Protein AF-X0VBT4-F1 (afdb_monomer_lite)

pLDDT: mean 88.33, std 15.09, range [43.03, 98.25]

Structure (mmCIF, N/CA/C/O backbone):
data_AF-X0VBT4-F1
#
_entry.id   AF-X0VBT4-F1
#
loop_
_atom_site.group_PDB
_atom_site.id
_atom_site.type_symbol
_atom_site.label_atom_id
_atom_site.label_alt_id
_atom_site.label_comp_id
_atom_site.label_asym_id
_atom_site.label_entity_id
_atom_site.label_seq_id
_atom_site.pdbx_PDB_ins_code
_atom_site.Cartn_x
_atom_site.Cartn_y
_atom_site.Cartn_z
_atom_site.occupancy
_atom_site.B_iso_or_equiv
_atom_site.auth_seq_id
_atom_site.auth_comp_id
_atom_site.auth_asym_id
_atom_site.auth_atom_id
_atom_site.pdbx_PDB_model_num
ATOM 1 N N . GLU A 1 1 ? 2.334 -8.407 11.017 1.00 82.62 1 GLU A N 1
ATOM 2 C CA . GLU A 1 1 ? 2.009 -7.757 9.732 1.00 82.62 1 GLU A CA 1
ATOM 3 C C . GLU A 1 1 ? 0.563 -8.089 9.386 1.00 82.62 1 GLU A C 1
ATOM 5 O O . GLU A 1 1 ? 0.174 -9.217 9.658 1.00 82.62 1 GLU A O 1
ATOM 10 N N . TYR A 1 2 ? -0.240 -7.137 8.898 1.00 93.56 2 TYR A N 1
ATOM 11 C CA . TYR A 1 2 ? -1.682 -7.360 8.673 1.00 93.56 2 TYR A CA 1
ATOM 12 C C . TYR A 1 2 ? -2.107 -7.327 7.204 1.00 93.56 2 TYR A C 1
ATOM 14 O O . TYR A 1 2 ? -3.207 -7.766 6.883 1.00 93.56 2 TYR A O 1
ATOM 22 N N . LEU A 1 3 ? -1.269 -6.790 6.316 1.00 96.00 3 LEU A N 1
ATOM 23 C CA . LEU A 1 3 ? -1.549 -6.730 4.889 1.00 96.00 3 LEU A CA 1
ATOM 24 C C . LEU A 1 3 ? -0.689 -7.768 4.177 1.00 96.00 3 LEU A C 1
ATOM 26 O O . LEU A 1 3 ? 0.505 -7.851 4.408 1.00 96.00 3 LEU A O 1
ATOM 30 N N . ALA A 1 4 ? -1.310 -8.585 3.341 1.00 94.00 4 ALA A N 1
ATOM 31 C CA . ALA A 1 4 ? -0.637 -9.558 2.494 1.00 94.00 4 ALA A CA 1
ATOM 32 C C . ALA A 1 4 ? -1.629 -9.926 1.393 1.00 94.00 4 ALA A C 1
ATOM 34 O O . ALA A 1 4 ? -2.340 -10.931 1.489 1.00 94.00 4 ALA A O 1
ATOM 35 N N . ARG A 1 5 ? -1.731 -9.075 0.364 1.00 94.38 5 ARG A N 1
ATOM 36 C CA . ARG A 1 5 ? -2.802 -9.165 -0.647 1.00 94.38 5 ARG A CA 1
ATOM 37 C C . ARG A 1 5 ? -2.823 -10.518 -1.365 1.00 94.38 5 ARG A C 1
ATOM 39 O O . ARG A 1 5 ? -3.897 -11.034 -1.666 1.00 94.38 5 ARG A O 1
ATOM 46 N N . ASN A 1 6 ? -1.652 -11.126 -1.572 1.00 93.44 6 ASN A N 1
ATOM 47 C CA . ASN A 1 6 ? -1.496 -12.467 -2.150 1.00 93.44 6 ASN A CA 1
ATOM 48 C C . ASN A 1 6 ? -2.089 -13.588 -1.279 1.00 93.44 6 ASN A C 1
ATOM 50 O O . ASN A 1 6 ? -2.426 -14.641 -1.807 1.00 93.44 6 ASN A O 1
ATOM 54 N N . LEU A 1 7 ? -2.216 -13.368 0.032 1.00 93.38 7 LEU A N 1
ATOM 55 C CA . LEU A 1 7 ? -2.799 -14.307 0.995 1.00 93.38 7 LEU A CA 1
ATOM 56 C C . LEU A 1 7 ? -4.247 -13.939 1.362 1.00 93.38 7 LEU A C 1
ATOM 58 O O . LEU A 1 7 ? -4.801 -14.488 2.308 1.00 93.38 7 LEU A O 1
ATOM 62 N N . GLY A 1 8 ? -4.857 -12.989 0.644 1.00 93.75 8 GLY A N 1
ATOM 63 C CA . GLY A 1 8 ? -6.222 -12.526 0.903 1.00 93.75 8 GLY A CA 1
ATOM 64 C C . GLY A 1 8 ? -6.347 -11.510 2.041 1.00 93.75 8 GLY A C 1
ATOM 65 O O . GLY A 1 8 ? -7.445 -11.029 2.299 1.00 93.75 8 GLY A O 1
ATOM 66 N N . ASN A 1 9 ? -5.246 -11.118 2.685 1.00 95.00 9 ASN A N 1
ATOM 67 C CA . ASN A 1 9 ? -5.264 -10.083 3.714 1.00 95.00 9 ASN A CA 1
ATOM 68 C C . ASN A 1 9 ? -5.217 -8.704 3.052 1.00 95.00 9 ASN A C 1
ATOM 70 O O . ASN A 1 9 ? -4.165 -8.281 2.566 1.00 95.00 9 ASN A O 1
ATOM 74 N N . ARG A 1 10 ? -6.367 -8.025 3.012 1.00 96.50 10 ARG A N 1
ATOM 75 C CA . ARG A 1 10 ? -6.565 -6.748 2.313 1.00 96.50 10 ARG A CA 1
ATOM 76 C C . ARG A 1 10 ? -7.155 -5.681 3.232 1.00 96.50 10 ARG A C 1
ATOM 78 O O . ARG A 1 10 ? -7.763 -6.017 4.250 1.00 96.50 10 ARG A O 1
ATOM 85 N N . PHE A 1 11 ? -7.003 -4.403 2.883 1.00 96.81 11 PHE A N 1
ATOM 86 C CA . PHE A 1 11 ? -7.503 -3.304 3.715 1.00 96.81 11 PHE A CA 1
ATOM 87 C C . PHE A 1 11 ? -9.012 -3.383 3.956 1.00 96.81 11 PHE A C 1
ATOM 89 O O . PHE A 1 11 ? -9.450 -3.144 5.079 1.00 96.81 11 PHE A O 1
ATOM 96 N N . GLU A 1 12 ? -9.789 -3.768 2.943 1.00 96.56 12 GLU A N 1
ATOM 97 C CA . GLU A 1 12 ? -11.248 -3.897 3.014 1.00 96.56 12 GLU A CA 1
ATOM 98 C C . GLU A 1 12 ? -11.731 -4.960 4.004 1.00 96.56 12 GLU A C 1
ATOM 100 O O . GLU A 1 12 ? -12.870 -4.899 4.454 1.00 96.56 12 GLU A O 1
ATOM 105 N N . ILE A 1 13 ? -10.862 -5.900 4.380 1.00 96.50 13 ILE A N 1
ATOM 106 C CA . ILE A 1 13 ? -11.149 -6.919 5.394 1.00 96.50 13 ILE A CA 1
ATOM 107 C C . ILE A 1 13 ? -10.616 -6.467 6.756 1.00 96.50 13 ILE A C 1
ATOM 109 O O . ILE A 1 13 ? -11.313 -6.559 7.761 1.00 96.50 13 ILE A O 1
ATOM 113 N N . GLN A 1 14 ? -9.379 -5.967 6.797 1.00 96.94 14 GLN A N 1
ATOM 114 C CA . GLN A 1 14 ? -8.654 -5.720 8.046 1.00 96.94 14 GLN A CA 1
ATOM 115 C C . GLN A 1 14 ? -9.089 -4.421 8.739 1.00 96.94 14 GLN A C 1
ATOM 117 O O . GLN A 1 14 ? -9.322 -4.405 9.946 1.00 96.94 14 GLN A O 1
ATOM 122 N N . LEU A 1 15 ? -9.219 -3.318 7.991 1.00 96.38 15 LEU A N 1
ATOM 123 C CA . LEU A 1 15 ? -9.464 -2.001 8.587 1.00 96.38 15 LEU A CA 1
ATOM 124 C C . LEU A 1 15 ? -10.838 -1.861 9.268 1.00 96.38 15 LEU A C 1
ATOM 126 O O . LEU A 1 15 ? -10.880 -1.226 10.324 1.00 96.38 15 LEU A O 1
ATOM 130 N N . PRO A 1 16 ? -11.945 -2.434 8.749 1.00 96.25 16 PRO A N 1
ATOM 131 C CA . PRO A 1 16 ? -13.222 -2.412 9.462 1.00 96.25 16 PRO A CA 1
ATOM 132 C C . PRO A 1 16 ? -13.151 -3.116 10.823 1.00 96.25 16 PRO A C 1
ATOM 134 O O . PRO A 1 16 ? -13.613 -2.558 11.814 1.00 96.25 16 PRO A O 1
ATOM 137 N N . ILE A 1 17 ? -12.490 -4.279 10.886 1.00 96.88 17 ILE A N 1
ATOM 138 C CA . ILE A 1 17 ? -12.288 -5.034 12.133 1.00 96.88 17 ILE A CA 1
ATOM 139 C C . ILE A 1 17 ? -11.447 -4.212 13.111 1.00 96.88 17 ILE A C 1
ATOM 141 O O . ILE A 1 17 ? -11.812 -4.042 14.270 1.00 96.88 17 ILE A O 1
ATOM 145 N N . PHE A 1 18 ? -10.335 -3.635 12.646 1.00 96.31 18 PHE A N 1
ATOM 146 C CA . PHE A 1 18 ? -9.475 -2.809 13.496 1.00 96.31 18 PHE A CA 1
ATOM 147 C C . PHE A 1 18 ? -10.206 -1.599 14.063 1.00 96.31 18 PHE A C 1
ATOM 149 O O . PHE A 1 18 ? -9.991 -1.235 15.215 1.00 96.31 18 PHE A O 1
ATOM 156 N N . ARG A 1 19 ? -11.098 -0.986 13.284 1.00 94.69 19 ARG A N 1
ATOM 157 C CA . ARG A 1 19 ? -11.945 0.098 13.773 1.00 94.69 19 ARG A CA 1
ATOM 158 C C . ARG A 1 19 ? -12.901 -0.372 14.864 1.00 94.69 19 ARG A C 1
ATOM 160 O O . ARG A 1 19 ? -12.982 0.296 15.893 1.00 94.69 19 ARG A O 1
ATOM 167 N N . GLU A 1 20 ? -13.630 -1.459 14.626 1.00 96.06 20 GLU A N 1
ATOM 168 C CA . GLU A 1 20 ? -14.600 -2.014 15.579 1.00 96.06 20 GLU A CA 1
ATOM 169 C C . GLU A 1 20 ? -13.928 -2.335 16.921 1.00 96.06 20 GLU A C 1
ATOM 171 O O . GLU A 1 20 ? -14.389 -1.904 17.980 1.00 96.06 20 GLU A O 1
ATOM 176 N N . GLU A 1 21 ? -12.752 -2.956 16.851 1.00 97.50 21 GLU A N 1
ATOM 177 C CA . GLU A 1 21 ? -11.948 -3.351 18.010 1.00 97.50 21 GLU A CA 1
ATOM 178 C C . GLU A 1 21 ? -11.073 -2.218 18.577 1.00 97.50 21 GLU A C 1
ATOM 180 O O . GLU A 1 21 ? -10.359 -2.405 19.561 1.00 97.50 21 GLU A O 1
ATOM 185 N N . ARG A 1 22 ? -11.115 -1.017 17.980 1.00 96.12 22 ARG A N 1
ATOM 186 C CA . ARG A 1 22 ? -10.287 0.149 18.352 1.00 96.12 22 ARG A CA 1
ATOM 187 C C . ARG A 1 22 ? -8.778 -0.146 18.371 1.00 96.12 22 ARG A C 1
ATOM 189 O O . ARG A 1 22 ? -8.037 0.367 19.210 1.00 96.12 22 ARG A O 1
ATOM 196 N N . VAL A 1 23 ? -8.314 -0.947 17.419 1.00 96.56 23 VAL A N 1
ATOM 197 C CA . VAL A 1 23 ? -6.910 -1.323 17.238 1.00 96.56 23 VAL A CA 1
ATOM 198 C C . VAL A 1 23 ? -6.244 -0.399 16.221 1.00 96.56 23 VAL A C 1
ATOM 200 O O . VAL A 1 23 ? -6.690 -0.255 15.086 1.00 96.56 23 VAL A O 1
ATOM 203 N N . GLY A 1 24 ? -5.130 0.216 16.618 1.00 94.19 24 GLY A N 1
ATOM 204 C CA . GLY A 1 24 ? -4.245 0.918 15.691 1.00 94.19 24 GLY A CA 1
ATOM 205 C C . GLY A 1 24 ? -3.307 -0.055 14.978 1.00 94.19 24 GLY A C 1
ATOM 206 O O . GLY A 1 24 ? -2.756 -0.959 15.603 1.00 94.19 24 GLY A O 1
ATOM 207 N N . ALA A 1 25 ? -3.075 0.159 13.683 1.00 94.00 25 ALA A N 1
ATOM 208 C CA . ALA A 1 25 ? -2.108 -0.607 12.905 1.00 94.00 25 ALA A CA 1
ATOM 209 C C . ALA A 1 25 ? -1.222 0.329 12.074 1.00 94.00 25 ALA A C 1
ATOM 211 O O . ALA A 1 25 ? -1.710 1.266 11.445 1.00 94.00 25 ALA A O 1
ATOM 212 N N . ILE A 1 26 ? 0.083 0.060 12.050 1.00 93.69 26 ILE A N 1
ATOM 213 C CA . ILE A 1 26 ? 1.049 0.782 11.214 1.00 93.69 26 ILE A CA 1
ATOM 214 C C . ILE A 1 26 ? 1.304 -0.058 9.965 1.00 93.69 26 ILE A C 1
ATOM 216 O O . ILE A 1 26 ? 1.661 -1.232 10.070 1.00 93.69 26 ILE A O 1
ATOM 220 N N . ASN A 1 27 ? 1.086 0.528 8.785 1.00 93.12 27 ASN A N 1
ATOM 221 C CA . ASN A 1 27 ? 1.438 -0.118 7.524 1.00 93.12 27 ASN A CA 1
ATOM 222 C C . ASN A 1 27 ? 2.942 0.034 7.262 1.00 93.12 27 ASN A C 1
ATOM 224 O O . ASN A 1 27 ? 3.484 1.132 7.400 1.00 93.12 27 ASN A O 1
ATOM 228 N N . TRP A 1 28 ? 3.611 -1.060 6.901 1.00 91.19 28 TRP A N 1
ATOM 229 C CA . TRP A 1 28 ? 5.019 -1.031 6.522 1.00 91.19 28 TRP A CA 1
ATOM 230 C C . TRP A 1 28 ? 5.153 -0.975 5.001 1.00 91.19 28 TRP A C 1
ATOM 232 O O . TRP A 1 28 ? 5.311 -1.988 4.331 1.00 91.19 28 TRP A O 1
ATOM 242 N N . GLY A 1 29 ? 5.066 0.241 4.479 1.00 93.12 29 GLY A N 1
ATOM 243 C CA . GLY A 1 29 ? 4.976 0.523 3.053 1.00 93.12 29 GLY A CA 1
ATOM 244 C C . GLY A 1 29 ? 4.013 1.682 2.830 1.00 93.12 2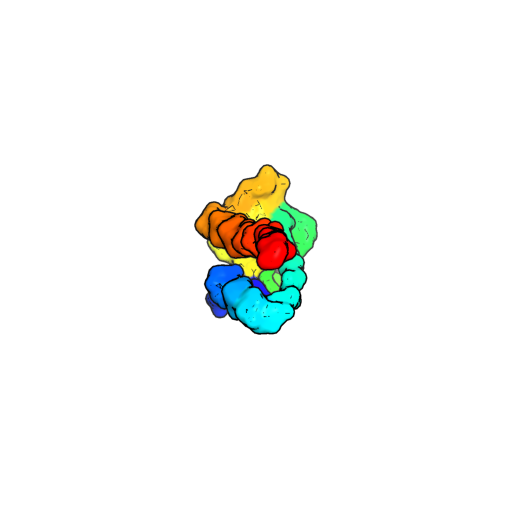9 GLY A C 1
ATOM 245 O O . GLY A 1 29 ? 3.189 1.999 3.687 1.00 93.12 29 GLY A O 1
ATOM 246 N N . LEU A 1 30 ? 4.162 2.376 1.707 1.00 95.88 30 LEU A N 1
ATOM 247 C CA . LEU A 1 30 ? 3.211 3.408 1.282 1.00 95.88 30 LEU A CA 1
ATOM 248 C C . LEU A 1 30 ? 3.431 3.749 -0.184 1.00 95.88 30 LEU A C 1
ATOM 250 O O . LEU A 1 30 ? 2.486 3.721 -0.965 1.00 95.88 30 LEU A O 1
ATOM 254 N N . VAL A 1 31 ? 4.676 4.056 -0.546 1.00 97.69 31 VAL A N 1
ATOM 255 C CA . VAL A 1 31 ? 5.076 4.482 -1.888 1.00 97.69 31 VAL A CA 1
ATOM 256 C C . VAL A 1 31 ? 6.119 3.511 -2.419 1.00 97.69 31 VAL A C 1
ATOM 258 O O . VAL A 1 31 ? 7.151 3.314 -1.777 1.00 97.69 31 VAL A O 1
ATOM 261 N N . SER A 1 32 ? 5.880 2.965 -3.610 1.00 97.44 32 SER A N 1
ATOM 262 C CA . SER A 1 32 ? 6.845 2.118 -4.306 1.00 97.44 32 SER A CA 1
ATOM 263 C C . SER A 1 32 ? 8.163 2.858 -4.510 1.00 97.44 32 SER A C 1
ATOM 265 O O . SER A 1 32 ? 8.210 3.948 -5.088 1.00 97.44 32 SER A O 1
ATOM 267 N N . GLY A 1 33 ? 9.247 2.252 -4.035 1.00 94.25 33 GLY A N 1
ATOM 268 C CA . GLY A 1 33 ? 10.576 2.840 -4.054 1.00 94.25 33 GLY A CA 1
ATOM 269 C C . GLY A 1 33 ? 11.568 2.017 -3.243 1.00 94.25 33 GLY A C 1
ATOM 270 O O . GLY A 1 33 ? 11.475 0.800 -3.184 1.00 94.25 33 GLY A O 1
ATOM 271 N N . LYS A 1 34 ? 12.512 2.694 -2.582 1.00 90.69 34 LYS A N 1
ATOM 272 C CA . LYS A 1 34 ? 13.740 2.099 -2.018 1.00 90.69 34 LYS A CA 1
ATOM 273 C C . LYS A 1 34 ? 13.543 0.894 -1.088 1.00 90.69 34 LYS A C 1
ATOM 275 O O . LYS A 1 34 ? 14.434 0.056 -1.023 1.00 90.69 34 LYS A O 1
ATOM 280 N N . THR A 1 35 ? 12.438 0.821 -0.348 1.00 90.56 35 THR A N 1
ATOM 281 C CA . THR A 1 35 ? 12.148 -0.297 0.569 1.00 90.56 35 THR A CA 1
ATOM 282 C C . THR A 1 35 ? 11.639 -1.541 -0.149 1.00 90.56 35 THR A C 1
ATOM 284 O O . THR A 1 35 ? 11.615 -2.607 0.457 1.00 90.56 35 THR A O 1
ATOM 287 N N . GLN A 1 36 ? 11.270 -1.419 -1.430 1.00 93.69 36 GLN A N 1
ATOM 288 C CA . GLN A 1 36 ? 10.830 -2.512 -2.297 1.00 93.69 36 GLN A CA 1
ATOM 289 C C . GLN A 1 36 ? 9.665 -3.313 -1.681 1.00 93.69 36 GLN A C 1
ATOM 291 O O . GLN A 1 36 ? 9.564 -4.527 -1.832 1.00 93.69 36 GLN A O 1
ATOM 296 N N . THR A 1 37 ? 8.756 -2.621 -0.996 1.00 95.00 37 THR A N 1
ATOM 297 C CA . THR A 1 37 ? 7.627 -3.198 -0.252 1.00 95.00 37 THR A CA 1
ATOM 298 C C . THR A 1 37 ? 6.439 -3.581 -1.146 1.00 95.00 37 THR A C 1
ATOM 300 O O . THR A 1 37 ? 5.432 -4.096 -0.661 1.00 95.00 37 THR A O 1
ATOM 303 N N . ILE A 1 38 ? 6.560 -3.420 -2.469 1.00 96.25 38 ILE A N 1
ATOM 304 C CA . ILE A 1 38 ? 5.650 -4.025 -3.455 1.00 96.25 38 ILE A CA 1
ATOM 305 C C . ILE A 1 38 ? 5.821 -5.548 -3.555 1.00 96.25 38 ILE A C 1
ATOM 307 O O . ILE A 1 38 ? 4.885 -6.229 -3.975 1.00 96.25 38 ILE A O 1
ATOM 311 N N . TYR A 1 39 ? 6.990 -6.085 -3.184 1.00 95.06 39 TYR A N 1
ATOM 312 C CA . TYR A 1 39 ? 7.318 -7.503 -3.324 1.00 95.06 39 TYR A CA 1
ATOM 313 C C . TYR A 1 39 ? 6.979 -8.300 -2.051 1.00 95.06 39 TYR A C 1
ATOM 315 O O . TYR A 1 39 ? 7.173 -7.801 -0.941 1.00 95.06 39 TYR A O 1
ATOM 323 N N . PRO A 1 40 ? 6.487 -9.545 -2.182 1.00 92.44 40 PRO A N 1
ATOM 324 C CA . PRO A 1 40 ? 6.209 -10.404 -1.035 1.00 92.44 40 PRO A CA 1
ATOM 325 C C . PRO A 1 40 ? 7.491 -10.975 -0.422 1.00 92.44 40 PRO A C 1
ATOM 327 O O . PRO A 1 40 ? 8.487 -11.151 -1.114 1.00 92.44 40 PRO A O 1
ATOM 330 N N . TRP A 1 41 ? 7.458 -11.375 0.854 1.00 89.56 41 TRP A N 1
ATOM 331 C CA . TRP A 1 41 ? 8.653 -11.868 1.560 1.00 89.56 41 TRP A CA 1
ATOM 332 C C . TRP A 1 41 ? 9.346 -13.050 0.868 1.00 89.56 41 TRP A C 1
ATOM 334 O O . TRP A 1 41 ? 10.556 -13.216 0.965 1.00 89.56 41 TRP A O 1
ATOM 344 N N . TRP A 1 42 ? 8.591 -13.904 0.177 1.00 88.62 42 TRP A N 1
ATOM 345 C CA . TRP A 1 42 ? 9.176 -15.060 -0.496 1.00 88.62 42 TRP A CA 1
ATOM 346 C C . TRP A 1 42 ? 9.939 -14.701 -1.775 1.00 88.62 42 TRP A C 1
ATOM 348 O O . TRP A 1 42 ? 10.681 -15.540 -2.276 1.00 88.62 42 TRP A O 1
ATOM 358 N N . SER A 1 43 ? 9.809 -13.477 -2.304 1.00 89.06 43 SER A N 1
ATOM 359 C CA . SER A 1 43 ? 10.558 -13.070 -3.499 1.00 89.06 43 SER A CA 1
ATOM 360 C C . SER A 1 43 ? 12.062 -12.986 -3.256 1.00 89.06 43 SER A C 1
ATOM 362 O O . SER A 1 43 ? 12.821 -13.044 -4.214 1.00 89.06 43 SER A O 1
ATOM 364 N N . TRP A 1 44 ? 12.487 -12.842 -1.997 1.00 84.75 44 TRP A N 1
ATOM 365 C CA . TRP A 1 44 ? 13.896 -12.755 -1.611 1.00 84.75 44 TRP A CA 1
ATOM 366 C C . TRP A 1 44 ? 14.635 -14.100 -1.682 1.00 84.75 44 TRP A C 1
ATOM 368 O O . TRP A 1 44 ? 15.856 -14.110 -1.596 1.00 84.75 44 TRP A O 1
ATOM 378 N N . PHE A 1 45 ? 13.917 -15.221 -1.828 1.00 87.88 45 PHE A N 1
ATOM 379 C CA . PHE A 1 45 ? 14.509 -16.563 -1.954 1.00 87.88 45 PHE A CA 1
ATOM 380 C C . PHE A 1 45 ? 14.747 -17.001 -3.399 1.00 87.88 45 PHE A C 1
ATOM 382 O O . PHE A 1 45 ? 15.162 -18.132 -3.634 1.00 87.88 45 PHE A O 1
ATOM 389 N N . ASP A 1 46 ? 14.420 -16.150 -4.363 1.00 85.44 46 ASP A N 1
ATOM 390 C CA . ASP A 1 46 ? 14.541 -16.464 -5.776 1.00 85.44 46 ASP A CA 1
ATOM 391 C C . ASP A 1 46 ? 15.571 -15.514 -6.395 1.00 85.44 46 ASP A C 1
ATOM 393 O O . ASP A 1 46 ? 15.362 -14.298 -6.427 1.00 85.44 46 ASP A O 1
ATOM 397 N N . ASP A 1 47 ? 16.666 -16.097 -6.881 1.00 83.94 47 ASP A N 1
ATOM 398 C CA . ASP A 1 47 ? 17.877 -15.411 -7.343 1.00 83.94 47 ASP A CA 1
ATOM 399 C C . ASP A 1 47 ? 17.688 -14.617 -8.650 1.00 83.94 47 ASP A C 1
ATOM 401 O O . ASP A 1 47 ? 18.541 -13.808 -9.020 1.00 83.94 47 ASP A O 1
ATOM 405 N N . GLU A 1 48 ? 16.570 -14.807 -9.355 1.00 83.94 48 GLU A N 1
ATOM 406 C CA . GLU A 1 48 ? 16.300 -14.107 -10.613 1.00 83.94 48 GLU A CA 1
ATOM 407 C C . GLU A 1 48 ? 15.822 -12.654 -10.396 1.00 83.94 48 GLU A C 1
ATOM 409 O O . GLU A 1 48 ? 15.101 -12.354 -9.438 1.00 83.94 48 GLU A O 1
ATOM 414 N N . PRO A 1 49 ? 16.109 -11.712 -11.308 1.00 77.62 49 PRO A N 1
ATOM 415 C CA . PRO A 1 49 ? 15.486 -10.393 -11.283 1.00 77.62 49 PRO A CA 1
ATOM 416 C C . PRO A 1 49 ? 13.955 -10.490 -11.334 1.00 77.62 49 PRO A C 1
ATOM 418 O O . PRO A 1 49 ? 13.379 -11.157 -12.195 1.00 77.62 49 PRO A O 1
ATOM 421 N N . LYS A 1 50 ? 13.271 -9.807 -10.412 1.00 83.31 50 LYS A N 1
ATOM 422 C CA . LYS A 1 50 ? 11.808 -9.849 -10.314 1.00 83.31 50 LYS A CA 1
ATOM 423 C C . LYS A 1 50 ? 11.187 -8.696 -11.106 1.00 83.31 50 LYS A C 1
ATOM 425 O O . LYS A 1 50 ? 11.524 -7.543 -10.832 1.00 83.31 50 LYS A O 1
ATOM 430 N N . PRO A 1 51 ? 10.276 -8.964 -12.061 1.00 91.31 51 PRO A N 1
ATOM 431 C CA . PRO A 1 51 ? 9.447 -7.908 -12.625 1.00 91.31 51 PRO A CA 1
ATOM 432 C C . PRO A 1 51 ? 8.468 -7.388 -11.565 1.00 91.31 51 PRO A C 1
ATOM 434 O O . PRO A 1 51 ? 8.226 -8.047 -10.550 1.00 91.31 51 PRO A O 1
ATOM 437 N N . GLU A 1 52 ? 7.858 -6.233 -11.829 1.00 94.44 52 GLU A N 1
ATOM 438 C CA . GLU A 1 52 ? 6.809 -5.687 -10.967 1.00 94.44 52 GLU A CA 1
ATOM 439 C C . GLU A 1 52 ? 5.687 -6.727 -10.732 1.00 94.44 52 GLU A C 1
ATOM 441 O O . GLU A 1 52 ? 5.160 -7.297 -11.698 1.00 94.44 52 GLU A O 1
ATOM 446 N N . PRO A 1 53 ? 5.298 -7.006 -9.472 1.00 93.94 53 PRO A N 1
ATOM 447 C CA . PRO A 1 53 ? 4.253 -7.978 -9.180 1.00 93.94 53 PRO A CA 1
ATOM 448 C C . PRO A 1 53 ? 2.884 -7.524 -9.690 1.00 93.94 53 PRO A C 1
ATOM 450 O O . PRO A 1 53 ? 2.488 -6.376 -9.518 1.00 93.94 53 PRO A O 1
ATOM 453 N N . LYS A 1 54 ? 2.085 -8.466 -10.207 1.00 94.94 54 LYS A N 1
ATOM 454 C CA . LYS A 1 54 ? 0.677 -8.204 -10.578 1.00 94.94 54 LYS A CA 1
ATOM 455 C C . LYS A 1 54 ? -0.197 -7.792 -9.390 1.00 94.94 54 LYS A C 1
ATOM 457 O O . LYS A 1 54 ? -1.234 -7.170 -9.578 1.00 94.94 54 LYS A O 1
ATOM 462 N N . ILE A 1 55 ? 0.187 -8.211 -8.186 1.00 95.25 55 ILE A N 1
ATOM 463 C CA . ILE A 1 55 ? -0.465 -7.872 -6.924 1.00 95.25 55 ILE A CA 1
ATOM 464 C C . ILE A 1 55 ? 0.641 -7.385 -5.999 1.00 95.25 55 ILE A C 1
ATOM 466 O O . ILE A 1 55 ? 1.543 -8.160 -5.678 1.00 95.25 55 ILE A O 1
ATOM 470 N N . TRP A 1 56 ? 0.574 -6.117 -5.602 1.00 96.44 56 TRP A N 1
ATOM 471 C CA . TRP A 1 56 ? 1.530 -5.531 -4.672 1.00 96.44 56 TRP A CA 1
ATOM 472 C C . TRP A 1 56 ? 1.303 -6.008 -3.242 1.00 96.44 56 TRP A C 1
ATOM 474 O O . TRP A 1 56 ? 0.181 -6.309 -2.827 1.00 96.44 56 TRP A O 1
ATOM 484 N N . PHE A 1 57 ? 2.380 -6.028 -2.468 1.00 95.56 57 PHE A N 1
ATOM 485 C CA . PHE A 1 57 ? 2.358 -6.565 -1.122 1.00 95.56 57 PHE A CA 1
ATOM 486 C C . PHE A 1 57 ? 1.934 -5.531 -0.066 1.00 95.56 57 PHE A C 1
ATOM 488 O O . PHE A 1 57 ? 0.809 -5.641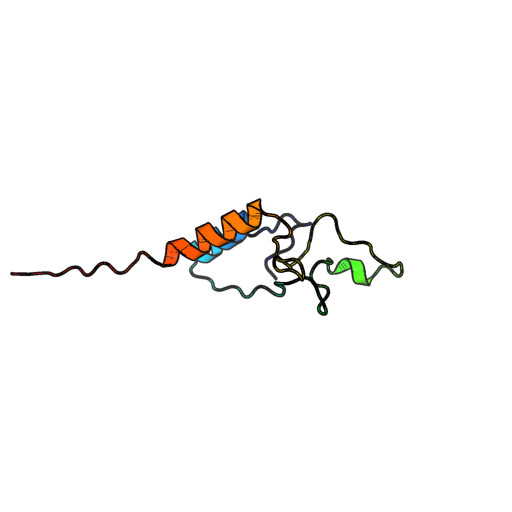 0.424 1.00 95.56 57 PHE A O 1
ATOM 495 N N . HIS A 1 58 ? 2.741 -4.492 0.198 1.00 95.69 58 HIS A N 1
ATOM 496 C CA . HIS A 1 58 ? 2.420 -3.420 1.162 1.00 95.69 58 HIS A CA 1
ATOM 497 C C . HIS A 1 58 ? 2.143 -2.056 0.568 1.00 95.69 58 HIS A C 1
ATOM 499 O O . HIS A 1 58 ? 1.196 -1.398 0.995 1.00 95.69 58 HIS A O 1
ATOM 505 N N . ASP A 1 59 ? 2.950 -1.624 -0.401 1.00 97.25 59 ASP A N 1
ATOM 506 C CA . ASP A 1 59 ? 2.815 -0.268 -0.932 1.00 97.25 59 ASP A CA 1
ATOM 507 C C . ASP A 1 59 ? 1.432 -0.044 -1.563 1.00 97.25 59 ASP A C 1
ATOM 509 O O . ASP A 1 59 ? 0.714 -0.982 -1.936 1.00 97.25 59 ASP A O 1
ATOM 513 N N . ILE A 1 60 ? 1.052 1.231 -1.640 1.00 97.25 60 ILE A N 1
ATOM 514 C CA . ILE A 1 60 ? -0.280 1.691 -2.054 1.00 97.25 60 ILE A CA 1
ATOM 515 C C . ILE A 1 60 ? -0.162 2.635 -3.256 1.00 97.25 60 ILE A C 1
ATOM 517 O O . ILE A 1 60 ? -0.993 2.616 -4.164 1.00 97.25 60 ILE A O 1
ATOM 521 N N . LEU A 1 61 ? 0.881 3.464 -3.268 1.00 98.12 61 LEU A N 1
ATOM 522 C CA . LEU A 1 61 ? 1.115 4.502 -4.259 1.00 98.12 61 LEU A CA 1
ATOM 523 C C . LEU A 1 61 ? 2.329 4.163 -5.121 1.00 98.12 61 LEU A C 1
ATOM 525 O O . LEU A 1 61 ? 3.345 3.660 -4.637 1.00 98.12 61 LEU A O 1
ATOM 529 N N . ARG A 1 62 ? 2.256 4.507 -6.401 1.00 98.06 62 ARG A N 1
ATOM 530 C CA . ARG A 1 62 ? 3.425 4.606 -7.272 1.00 98.06 62 ARG A CA 1
ATOM 531 C C . ARG A 1 62 ? 4.282 5.797 -6.862 1.00 98.06 62 ARG A C 1
ATOM 533 O O . ARG A 1 62 ? 3.840 6.694 -6.146 1.00 98.06 62 ARG A O 1
ATOM 540 N N . SER A 1 63 ? 5.517 5.823 -7.354 1.00 97.00 63 SER A N 1
ATOM 541 C CA . SER A 1 63 ? 6.476 6.896 -7.075 1.00 97.00 63 SER A CA 1
ATOM 542 C C . SER A 1 63 ? 6.004 8.284 -7.524 1.00 97.00 63 SER A C 1
ATOM 544 O O . SER A 1 63 ? 6.492 9.284 -7.009 1.00 97.00 63 SER A O 1
ATOM 546 N N . ASP A 1 64 ? 5.070 8.354 -8.474 1.00 97.44 64 ASP A N 1
ATOM 547 C CA . ASP A 1 64 ? 4.438 9.592 -8.945 1.00 97.44 64 ASP A CA 1
ATOM 548 C C . ASP A 1 64 ? 3.204 10.011 -8.118 1.00 97.44 64 ASP A C 1
ATOM 550 O O . ASP A 1 64 ? 2.580 11.031 -8.405 1.00 97.44 64 ASP A O 1
ATOM 554 N N . GLY A 1 65 ? 2.849 9.240 -7.086 1.00 97.12 65 GLY A N 1
ATOM 555 C CA . GLY A 1 65 ? 1.695 9.477 -6.222 1.00 97.12 65 GLY A CA 1
ATOM 556 C C . GLY A 1 65 ? 0.376 8.893 -6.734 1.00 97.12 65 GLY A C 1
ATOM 557 O O . GLY A 1 65 ? -0.627 8.980 -6.023 1.00 97.12 65 GLY A O 1
ATOM 558 N N . THR A 1 66 ? 0.342 8.281 -7.922 1.00 98.19 66 THR A N 1
ATOM 559 C CA . THR A 1 66 ? -0.8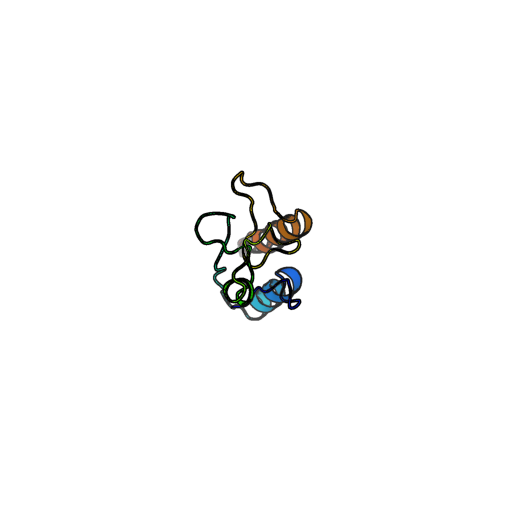57 7.579 -8.409 1.00 98.19 66 THR A CA 1
ATOM 560 C C . THR A 1 66 ? -1.102 6.302 -7.612 1.00 98.19 66 THR A C 1
ATOM 562 O O . THR A 1 66 ? -0.164 5.670 -7.125 1.00 98.19 66 THR A O 1
ATOM 565 N N . ALA A 1 67 ? -2.362 5.896 -7.456 1.00 98.25 67 ALA A N 1
ATOM 566 C CA . ALA A 1 67 ? -2.671 4.659 -6.750 1.00 98.25 67 ALA A CA 1
ATOM 567 C C . ALA A 1 67 ? -2.291 3.440 -7.600 1.00 98.25 67 ALA A C 1
ATOM 569 O O . ALA A 1 67 ? -2.556 3.401 -8.804 1.00 98.25 67 ALA A O 1
ATOM 570 N N . PHE A 1 68 ? -1.711 2.414 -6.973 1.00 97.75 68 PHE A N 1
ATOM 571 C CA . PHE A 1 68 ? -1.543 1.111 -7.618 1.00 97.75 68 PHE A CA 1
ATOM 572 C C . PHE A 1 68 ? -2.905 0.525 -8.017 1.00 97.75 68 PHE A C 1
ATOM 574 O O . PHE A 1 68 ? -3.093 0.153 -9.177 1.00 97.75 68 PHE A O 1
ATOM 581 N N . ASP A 1 69 ? -3.850 0.533 -7.070 1.00 97.44 69 ASP A N 1
ATOM 582 C CA . ASP A 1 69 ? -5.246 0.130 -7.239 1.00 97.44 69 ASP A CA 1
ATOM 583 C C . ASP A 1 69 ? -6.176 1.285 -6.828 1.00 97.44 69 ASP A C 1
ATOM 585 O O . ASP A 1 69 ? -6.286 1.656 -5.656 1.00 97.44 69 ASP A O 1
ATOM 589 N N . GLU A 1 70 ? -6.868 1.864 -7.809 1.00 97.94 70 GLU A N 1
ATOM 590 C CA . GLU A 1 70 ? -7.800 2.975 -7.592 1.00 97.94 70 GLU A CA 1
ATOM 591 C C . GLU A 1 70 ? -9.018 2.587 -6.740 1.00 97.94 70 GLU A C 1
ATOM 593 O O . GLU A 1 70 ? -9.601 3.433 -6.060 1.00 97.94 70 GLU A O 1
ATOM 598 N N . THR A 1 71 ? -9.443 1.323 -6.770 1.00 97.19 71 THR A N 1
ATOM 599 C CA . THR A 1 71 ? -10.567 0.839 -5.956 1.00 97.19 71 THR A CA 1
ATOM 600 C C . THR A 1 71 ? -10.176 0.768 -4.493 1.00 97.19 71 THR A C 1
ATOM 602 O O . THR A 1 71 ? -10.905 1.277 -3.639 1.00 97.19 71 THR A O 1
ATOM 605 N N . GLU A 1 72 ? -8.996 0.227 -4.213 1.00 97.06 72 GLU A N 1
ATOM 606 C CA . GLU A 1 72 ? -8.427 0.209 -2.869 1.00 97.06 72 GLU A CA 1
ATOM 607 C C . GLU A 1 72 ? -8.190 1.633 -2.341 1.00 97.06 72 GLU A C 1
ATOM 609 O O . GLU A 1 72 ? -8.569 1.952 -1.214 1.00 97.06 72 GLU A O 1
ATOM 614 N N . ALA A 1 73 ? -7.661 2.539 -3.172 1.00 97.25 73 ALA A N 1
ATOM 615 C CA . ALA A 1 73 ? -7.463 3.936 -2.790 1.00 97.25 73 ALA A CA 1
ATOM 616 C C . ALA A 1 73 ? -8.781 4.655 -2.455 1.00 97.25 73 ALA A C 1
ATOM 618 O O . ALA A 1 73 ? -8.836 5.429 -1.495 1.00 97.25 73 ALA A O 1
ATOM 619 N N . ARG A 1 74 ? -9.863 4.393 -3.204 1.00 97.56 74 ARG A N 1
ATOM 620 C CA . ARG A 1 74 ? -11.200 4.913 -2.869 1.00 97.56 74 ARG A CA 1
ATOM 621 C C . ARG A 1 74 ? -11.687 4.386 -1.521 1.00 97.56 74 ARG A C 1
ATOM 623 O O . ARG A 1 74 ? -12.172 5.184 -0.721 1.00 97.56 74 ARG A O 1
ATOM 630 N N . PHE A 1 75 ? -11.523 3.090 -1.254 1.00 97.56 75 PHE A N 1
ATOM 631 C CA . PHE A 1 75 ? -11.870 2.500 0.039 1.00 97.56 75 PHE A CA 1
ATOM 632 C C . PHE A 1 75 ? -11.091 3.158 1.187 1.00 97.56 75 PHE A C 1
ATOM 634 O O . PHE A 1 75 ? -11.698 3.603 2.159 1.00 97.56 75 PHE A O 1
ATOM 641 N N . LEU A 1 76 ? -9.769 3.302 1.047 1.00 96.44 76 LEU A N 1
ATOM 642 C CA . LEU A 1 76 ? -8.911 3.928 2.055 1.00 96.44 76 LEU A CA 1
ATOM 643 C C . LEU A 1 76 ? -9.316 5.377 2.350 1.00 96.44 76 LEU A C 1
ATOM 645 O O . LEU A 1 76 ? -9.388 5.770 3.513 1.00 96.44 76 LEU A O 1
ATOM 649 N N . ARG A 1 77 ? -9.634 6.173 1.322 1.00 95.94 77 ARG A N 1
ATOM 650 C CA . ARG A 1 77 ? -10.141 7.546 1.505 1.00 95.94 77 ARG A CA 1
ATOM 651 C C . ARG A 1 77 ? -11.477 7.559 2.239 1.00 95.94 77 ARG A C 1
ATOM 653 O O . ARG A 1 77 ? -11.651 8.342 3.165 1.00 95.94 77 ARG A O 1
ATOM 660 N N . HIS A 1 78 ? -12.402 6.686 1.843 1.00 96.12 78 HIS A N 1
ATOM 661 C CA . HIS A 1 78 ? -13.715 6.595 2.470 1.00 96.12 78 HIS A CA 1
ATOM 662 C C . HIS A 1 78 ? -13.586 6.240 3.951 1.00 96.12 78 HIS A C 1
ATOM 664 O O . HIS A 1 78 ? -13.983 7.042 4.797 1.00 96.12 78 HIS A O 1
ATOM 670 N N . ILE A 1 79 ? -12.936 5.117 4.268 1.00 94.62 79 ILE A N 1
ATOM 671 C CA . ILE A 1 79 ? -12.810 4.655 5.647 1.00 94.62 79 ILE A CA 1
ATOM 672 C C . ILE A 1 79 ? -12.058 5.695 6.489 1.00 94.62 79 ILE A C 1
ATOM 674 O O . ILE A 1 79 ? -12.534 6.077 7.546 1.00 94.62 79 ILE A O 1
ATOM 678 N N . THR A 1 80 ? -10.963 6.291 6.020 1.00 91.44 80 THR A N 1
ATOM 679 C CA . THR A 1 80 ? -10.240 7.298 6.826 1.00 91.44 80 THR A CA 1
ATOM 680 C C . THR A 1 80 ? -11.008 8.609 7.040 1.00 91.44 80 THR A C 1
ATOM 682 O O . THR A 1 80 ? -10.782 9.274 8.049 1.00 91.44 80 THR A O 1
ATOM 685 N N . SER A 1 81 ? -11.946 8.964 6.155 1.00 90.44 81 SER A N 1
ATOM 686 C CA . SER A 1 81 ? -12.747 10.192 6.273 1.00 90.44 81 SER A CA 1
ATOM 687 C C . SER A 1 81 ? -13.902 10.111 7.283 1.00 90.44 81 SER A C 1
ATOM 689 O O . SER A 1 81 ? -14.310 11.140 7.828 1.00 90.44 81 SER A O 1
ATOM 691 N N . GLU A 1 82 ? -14.407 8.913 7.590 1.00 74.62 82 GLU A N 1
ATOM 692 C CA . GLU A 1 82 ? -15.567 8.731 8.481 1.00 74.62 82 GLU A CA 1
ATOM 693 C C . GLU A 1 82 ? -15.281 9.093 9.945 1.00 74.62 82 GLU A C 1
ATOM 695 O O . GLU A 1 82 ? -16.190 9.430 10.696 1.00 74.62 82 GLU A O 1
AT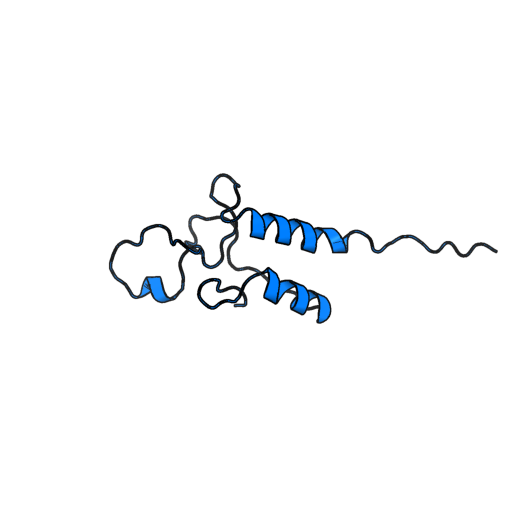OM 700 N N . SER A 1 83 ? -14.012 9.116 10.354 1.00 59.75 83 SER A N 1
ATOM 701 C CA . SER A 1 83 ? -13.612 9.519 11.708 1.00 59.75 83 SER A CA 1
ATOM 702 C C . SER A 1 83 ? -13.779 11.028 11.978 1.00 59.75 83 SER A C 1
ATOM 704 O O . SER A 1 83 ? -13.607 11.466 13.114 1.00 59.75 83 SER A O 1
ATOM 706 N N . SER A 1 84 ? -14.105 11.836 10.959 1.00 55.25 84 SER A N 1
ATOM 707 C CA . SER A 1 84 ? -14.130 13.310 11.035 1.00 55.25 84 SER A CA 1
ATOM 708 C C . SER A 1 84 ? -15.474 13.914 11.473 1.00 55.25 84 SER A C 1
ATOM 710 O O . SER A 1 84 ? -15.560 15.127 11.639 1.00 55.25 84 SER A O 1
ATOM 712 N N . THR A 1 85 ? -16.539 13.119 11.635 1.00 50.44 85 THR A N 1
ATOM 713 C CA . THR A 1 85 ? -17.919 13.618 11.858 1.00 50.44 85 THR A CA 1
ATOM 714 C C . THR A 1 85 ? -18.469 13.403 13.275 1.00 50.44 85 THR A C 1
ATOM 716 O O . THR A 1 85 ? -19.675 13.458 13.492 1.00 50.44 85 THR A O 1
ATOM 719 N N . GLY A 1 86 ? -17.600 13.224 14.275 1.00 52.72 86 GLY A N 1
ATOM 720 C CA . GLY A 1 86 ? -17.986 12.991 15.674 1.00 52.72 86 GLY A CA 1
ATOM 721 C C . GLY A 1 86 ? -17.661 14.130 16.648 1.00 52.72 86 GLY A C 1
ATOM 722 O O . GLY A 1 86 ? -17.004 13.876 17.654 1.00 52.72 86 GLY A O 1
ATOM 723 N N . HIS A 1 87 ? -18.078 15.372 16.374 1.00 47.50 87 HIS A N 1
ATOM 724 C CA . HIS A 1 87 ? -18.165 16.431 17.399 1.00 47.50 87 HIS A CA 1
ATOM 725 C C . HIS A 1 87 ? -19.155 17.539 16.989 1.00 47.50 87 HIS A C 1
ATOM 727 O O . HIS A 1 87 ? -18.773 18.663 16.677 1.00 47.50 87 HIS A O 1
ATOM 733 N N . SER A 1 88 ? -20.455 17.232 16.985 1.00 48.25 88 SER A N 1
ATOM 734 C CA . SER A 1 88 ? -21.490 18.264 17.102 1.00 48.25 88 SER A CA 1
ATOM 735 C C . SER A 1 88 ? -21.886 18.376 18.571 1.00 48.25 88 SER A C 1
ATOM 737 O O . SER A 1 88 ? -22.499 17.471 19.135 1.00 48.25 88 SER A O 1
ATOM 739 N N . SER A 1 89 ? -21.473 19.486 19.173 1.00 49.53 89 SER A N 1
ATOM 740 C CA . SER A 1 89 ? -21.837 19.967 20.501 1.00 49.53 89 SER A CA 1
ATOM 741 C C . SER A 1 89 ? -23.335 19.828 20.783 1.00 49.53 89 SER A C 1
ATOM 743 O O . SER A 1 89 ? -24.148 20.496 20.144 1.00 49.53 89 SER A O 1
ATOM 745 N N . GLY A 1 90 ? -23.690 19.021 21.782 1.00 43.03 90 GLY A N 1
ATOM 746 C CA . GLY A 1 90 ? -24.958 19.176 22.484 1.00 43.03 90 GLY A CA 1
ATOM 747 C C . GLY A 1 90 ? -24.871 20.422 23.357 1.00 43.03 90 GLY A C 1
ATOM 748 O O . GLY A 1 90 ? -24.279 20.388 24.432 1.00 43.03 90 GLY A O 1
ATOM 749 N N . SER A 1 91 ? -25.389 21.543 22.860 1.00 49.59 91 SER A N 1
ATOM 750 C CA . SER A 1 91 ? -25.721 22.694 23.690 1.00 49.59 91 SER A CA 1
ATOM 751 C C . SER A 1 91 ? -27.013 22.371 24.439 1.00 49.59 91 SER A C 1
ATOM 753 O O . SER A 1 91 ? -28.100 22.558 23.893 1.00 49.59 91 SER A O 1
ATOM 755 N N . ASP A 1 92 ? -26.900 21.881 25.671 1.00 50.84 92 ASP A N 1
ATOM 756 C CA . ASP A 1 92 ? -28.012 21.960 26.615 1.00 50.84 92 ASP A CA 1
ATOM 757 C C . ASP A 1 92 ? -28.160 23.427 27.026 1.00 50.84 92 ASP A C 1
ATOM 759 O O . ASP A 1 92 ? -27.369 23.977 27.794 1.00 50.84 92 ASP A O 1
ATOM 763 N N . THR A 1 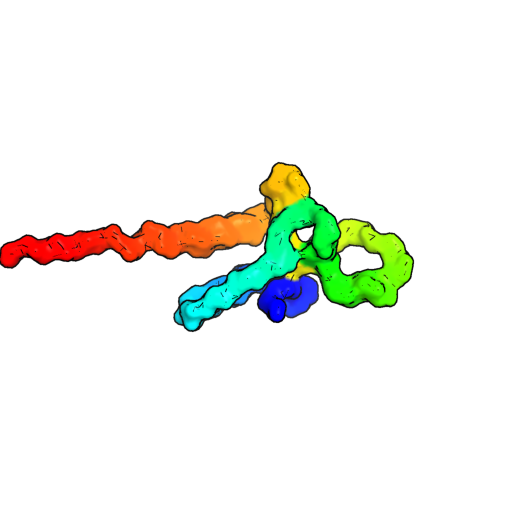93 ? -29.159 24.084 26.446 1.00 53.84 93 THR A N 1
ATOM 764 C CA . THR A 1 93 ? -29.684 25.355 26.936 1.00 53.84 93 THR A CA 1
ATOM 765 C C . THR A 1 93 ? -31.021 25.123 27.624 1.00 53.84 93 THR A C 1
ATOM 767 O O . THR A 1 93 ? -31.949 24.650 26.970 1.00 53.84 93 THR A O 1
ATOM 770 N N . ALA A 1 94 ? -31.068 25.622 28.865 1.00 48.53 94 ALA A N 1
ATOM 771 C CA . ALA A 1 94 ? -32.219 25.988 29.702 1.00 48.53 94 ALA A CA 1
ATOM 772 C C . ALA A 1 94 ? -32.997 24.861 30.399 1.00 48.53 94 ALA A C 1
ATOM 774 O O . ALA A 1 94 ? -33.699 24.081 29.723 1.00 48.53 94 ALA A O 1
#

Foldseek 3Di:
DQWFVVVVRACVPPVVVCVVVVHDDDFPEEECDDVNQQDDPCVVVDPDDDDRDPGGTGYQAYPVRHGPDPVSVVVVVVSVCVVPPPDDDPPPDD

Organism: NCBI:txid412755

Secondary structure (DSSP, 8-state):
---BGGGTB-HHHHHHHHHHTT-----S--BSSTT-TTS-GGGGG--SPPPPPSS-SS--B-TTS-BSSHHHHHHHHHHHHGGG----------

Sequence (94 aa):
EYLARNLGNRFEIQLPIFREERVGAINWGLVSGKTQTIYPWWSWFDDEPKPEPKIWFHDILRSDGTAFDETEARFLRHITSESSTGHSSGSDTA

Radius of gyration: 17.65 Å; chains: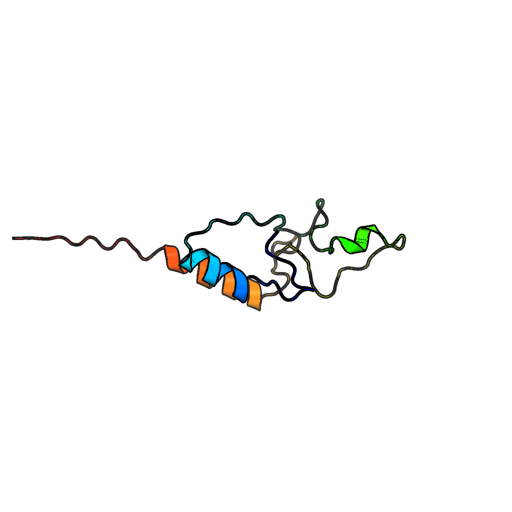 1; bounding box: 50×43×42 Å